Protein AF-A0A957VK71-F1 (afdb_monomer_lite)

Sequence (73 aa):
MVLQTIDGSVELLRRTGSHSADLKNRVTSPGGTTAAGLYELEKAAMRAVLSRAIFAAYRRSQELGDLSEKKSE

pLDDT: mean 93.46, std 10.28, range [50.69, 98.69]

Radius of gyration: 18.41 Å; chains: 1; bounding box: 40×23×46 Å

Secondary structure (DSSP, 8-state):
-HHHHHHHHHHHHHHH---HHHHHHHT--TTSHHHHHHHHHHHTTHHHHHHHHHHHHHHHHHHHHHHHHTTT-

Structure (mmCIF, N/CA/C/O backbone):
data_AF-A0A957VK71-F1
#
_entry.id   AF-A0A957VK71-F1
#
loop_
_atom_site.group_PDB
_atom_site.id
_atom_site.type_symbol
_atom_site.label_atom_id
_atom_site.label_alt_id
_atom_site.label_comp_id
_atom_site.label_asym_id
_atom_site.label_entity_id
_atom_site.label_seq_id
_atom_site.pdbx_PDB_ins_code
_atom_site.Cartn_x
_atom_site.Cartn_y
_atom_site.Cartn_z
_atom_site.occupancy
_atom_site.B_iso_or_equiv
_atom_site.auth_seq_id
_atom_site.auth_comp_id
_atom_site.auth_asym_id
_atom_site.auth_atom_id
_atom_site.pdbx_PDB_model_num
ATOM 1 N N . MET A 1 1 ? 6.489 14.868 -8.691 1.00 87.19 1 MET A N 1
ATOM 2 C CA . MET A 1 1 ? 6.607 13.479 -9.191 1.00 87.19 1 MET A CA 1
ATOM 3 C C . MET A 1 1 ? 5.688 12.522 -8.429 1.00 87.19 1 MET A C 1
ATOM 5 O O . MET A 1 1 ? 4.732 12.074 -9.034 1.00 87.19 1 MET A O 1
ATOM 9 N N . VAL A 1 2 ? 5.880 12.283 -7.121 1.00 96.56 2 VAL A N 1
ATOM 10 C CA . VAL A 1 2 ? 5.080 11.303 -6.338 1.00 96.56 2 VAL A CA 1
ATOM 11 C C . VAL A 1 2 ? 3.563 11.546 -6.385 1.00 96.56 2 VAL A C 1
ATOM 13 O O . VAL A 1 2 ? 2.817 10.622 -6.690 1.00 96.56 2 VAL A O 1
ATOM 16 N N . LEU A 1 3 ? 3.105 12.780 -6.139 1.00 97.94 3 LEU A N 1
ATOM 17 C CA . LEU A 1 3 ? 1.670 13.108 -6.167 1.00 97.94 3 LEU A CA 1
ATOM 18 C C . LEU A 1 3 ? 1.030 12.789 -7.527 1.00 97.94 3 LEU A C 1
ATOM 20 O O . LEU A 1 3 ? 0.006 12.119 -7.578 1.00 97.94 3 LEU A O 1
ATOM 24 N N . GLN A 1 4 ? 1.693 13.178 -8.620 1.00 98.06 4 GLN A N 1
ATOM 25 C CA . GLN A 1 4 ? 1.236 12.900 -9.984 1.00 98.06 4 GLN A CA 1
ATOM 26 C C . GLN A 1 4 ? 1.186 11.398 -10.290 1.00 98.06 4 GLN A C 1
ATOM 28 O O . GLN A 1 4 ? 0.283 10.937 -10.980 1.00 98.06 4 GLN A O 1
ATOM 33 N N . THR A 1 5 ? 2.150 10.621 -9.787 1.00 96.75 5 THR A N 1
ATOM 34 C CA . THR A 1 5 ? 2.164 9.162 -9.957 1.00 96.75 5 THR A CA 1
ATOM 35 C C . THR A 1 5 ? 0.958 8.513 -9.284 1.00 96.75 5 THR A C 1
ATOM 37 O O . THR A 1 5 ? 0.337 7.630 -9.875 1.00 96.75 5 THR A O 1
ATOM 40 N N . ILE A 1 6 ? 0.611 8.951 -8.070 1.00 97.44 6 ILE A N 1
ATOM 41 C CA . ILE A 1 6 ? -0.555 8.436 -7.343 1.00 97.44 6 ILE A CA 1
ATOM 42 C C . ILE A 1 6 ? -1.841 8.833 -8.069 1.00 97.44 6 ILE A C 1
ATOM 44 O O . ILE A 1 6 ? -2.652 7.960 -8.372 1.00 97.44 6 ILE A O 1
ATOM 48 N N . ASP A 1 7 ? -1.995 10.115 -8.399 1.00 97.94 7 ASP A N 1
ATOM 49 C CA . ASP A 1 7 ? -3.194 10.636 -9.060 1.00 97.94 7 ASP A CA 1
ATOM 50 C C . ASP A 1 7 ? -3.431 9.965 -10.422 1.00 97.94 7 ASP A C 1
ATOM 52 O O . ASP A 1 7 ? -4.484 9.375 -10.663 1.00 97.94 7 ASP A O 1
ATOM 56 N N . GLY A 1 8 ? -2.397 9.901 -11.267 1.00 96.94 8 GLY A N 1
ATOM 57 C CA . GLY A 1 8 ? -2.473 9.223 -12.561 1.00 96.94 8 GLY A CA 1
ATOM 58 C C . GLY A 1 8 ? -2.785 7.726 -12.453 1.00 96.94 8 GLY A C 1
ATOM 59 O O . GLY A 1 8 ? -3.512 7.191 -13.289 1.00 96.94 8 GLY A O 1
ATOM 60 N N . SER A 1 9 ? -2.292 7.044 -11.413 1.00 96.00 9 SER A N 1
ATOM 61 C CA . SER A 1 9 ? -2.604 5.624 -11.178 1.00 96.00 9 SER A CA 1
ATOM 62 C C . SER A 1 9 ? -4.069 5.418 -10.785 1.00 96.00 9 SER A C 1
ATOM 64 O O . SER A 1 9 ? -4.712 4.483 -11.268 1.00 96.00 9 SER A O 1
ATOM 66 N N . VAL A 1 10 ? -4.610 6.291 -9.928 1.00 96.31 10 VAL A N 1
ATOM 67 C CA . VAL A 1 10 ? -6.024 6.262 -9.522 1.00 96.31 10 VAL A CA 1
ATOM 68 C C . VAL A 1 10 ? -6.925 6.565 -10.713 1.00 96.31 10 VAL A C 1
ATOM 70 O O . VAL A 1 10 ? -7.894 5.842 -10.945 1.00 96.31 10 VAL A O 1
ATOM 73 N N . GLU A 1 11 ? -6.591 7.587 -11.496 1.00 96.94 11 GLU A N 1
ATOM 74 C CA . GLU A 1 11 ? -7.356 7.953 -12.683 1.00 96.94 11 GLU A CA 1
ATOM 75 C C . GLU A 1 11 ? -7.369 6.819 -13.717 1.00 96.94 11 GLU A C 1
ATOM 77 O O . GLU A 1 11 ? -8.422 6.472 -14.255 1.00 96.94 11 GLU A O 1
ATOM 82 N N . LEU A 1 12 ? -6.227 6.160 -13.946 1.00 96.38 12 LEU A N 1
ATOM 83 C CA . LEU A 1 12 ? -6.148 5.013 -14.851 1.00 96.38 12 LEU A CA 1
ATOM 84 C C . LEU A 1 12 ? -7.026 3.841 -14.379 1.00 96.38 12 LEU A C 1
ATOM 86 O O . LEU A 1 12 ? -7.713 3.218 -15.194 1.00 96.38 12 LEU A O 1
ATOM 90 N N . LEU A 1 13 ? -7.045 3.552 -13.074 1.00 96.00 13 LEU A N 1
ATOM 91 C CA . LEU A 1 13 ? -7.930 2.533 -12.496 1.00 96.00 13 LEU A CA 1
ATOM 92 C C . LEU A 1 13 ? -9.405 2.876 -12.725 1.00 96.00 13 LEU A C 1
ATOM 94 O O . LEU A 1 13 ? -10.165 2.028 -13.192 1.00 96.00 13 LEU A O 1
ATOM 98 N N . ARG A 1 14 ? -9.799 4.125 -12.452 1.00 96.31 14 ARG A N 1
ATOM 99 C CA . ARG A 1 14 ? -11.183 4.588 -12.631 1.00 96.31 14 ARG A CA 1
ATOM 100 C C . ARG A 1 14 ? -11.630 4.514 -14.086 1.00 96.31 14 ARG A C 1
ATOM 102 O O . ARG A 1 14 ? -12.730 4.041 -14.351 1.00 96.31 14 ARG A O 1
ATOM 109 N N . ARG A 1 15 ? -10.779 4.940 -15.023 1.00 96.75 15 ARG A N 1
ATOM 110 C CA . ARG A 1 15 ? -11.099 4.952 -16.459 1.00 96.75 15 ARG A CA 1
ATOM 111 C C . ARG A 1 15 ? -11.206 3.564 -17.071 1.00 96.75 15 ARG A C 1
ATOM 113 O O . ARG A 1 15 ? -12.038 3.348 -17.941 1.00 96.75 15 ARG A O 1
ATOM 120 N N . THR A 1 16 ? -10.329 2.645 -16.672 1.00 94.50 16 THR A N 1
ATOM 121 C CA . THR A 1 16 ? -10.245 1.322 -17.309 1.00 94.50 16 THR A CA 1
ATOM 122 C C . THR A 1 16 ? -11.234 0.314 -16.739 1.00 94.50 16 THR A C 1
ATOM 124 O O . THR A 1 16 ? -11.488 -0.696 -17.392 1.00 94.50 16 THR A O 1
ATOM 127 N N . GLY A 1 17 ? -11.724 0.522 -15.510 1.00 91.81 17 GLY A N 1
ATOM 128 C CA . GLY A 1 17 ? -12.555 -0.455 -14.794 1.00 91.81 17 GLY A CA 1
ATOM 129 C C . GLY A 1 17 ? -11.874 -1.815 -14.578 1.00 91.81 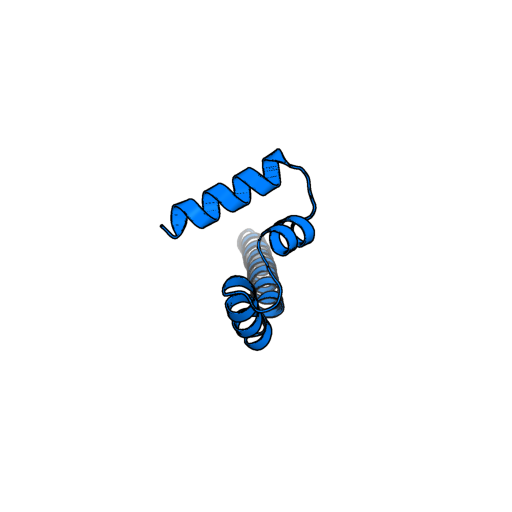17 GLY A C 1
ATOM 130 O O . GLY A 1 17 ? -12.528 -2.778 -14.191 1.00 91.81 17 GLY A O 1
ATOM 131 N N . SER A 1 18 ? -10.571 -1.915 -14.859 1.00 92.75 18 SER A N 1
ATOM 132 C CA . SER A 1 18 ? -9.799 -3.153 -14.760 1.00 92.75 18 SER A CA 1
ATOM 133 C C . SER A 1 18 ? -9.424 -3.441 -13.309 1.00 92.75 18 SER A C 1
ATOM 135 O O . SER A 1 18 ? -9.316 -2.530 -12.484 1.00 92.75 18 SER A O 1
ATOM 137 N N . HIS A 1 19 ? -9.155 -4.708 -12.994 1.00 95.38 19 HIS A N 1
ATOM 138 C CA . HIS A 1 19 ? -8.666 -5.062 -11.671 1.00 95.38 19 HIS A CA 1
ATOM 139 C C . HIS A 1 19 ? -7.265 -4.467 -11.442 1.00 95.38 19 HIS A C 1
ATOM 141 O O . HIS A 1 19 ? -6.411 -4.456 -12.332 1.00 95.38 19 HIS A O 1
ATOM 147 N N . SER A 1 20 ? -6.987 -3.989 -10.227 1.00 94.81 20 SER A N 1
ATOM 148 C CA . SER A 1 20 ? -5.718 -3.312 -9.916 1.00 94.81 20 SER A CA 1
ATOM 149 C C . SER A 1 20 ? -4.489 -4.204 -10.105 1.00 94.81 20 SER A C 1
ATOM 151 O O . SER A 1 20 ? -3.423 -3.725 -10.498 1.00 94.81 20 SER A O 1
ATOM 153 N N . ALA A 1 21 ? -4.646 -5.514 -9.893 1.00 95.62 21 ALA A N 1
ATOM 154 C CA . ALA A 1 21 ? -3.599 -6.493 -10.171 1.00 95.62 21 ALA A CA 1
ATOM 155 C C . ALA A 1 21 ? -3.204 -6.525 -11.656 1.00 95.62 21 ALA A C 1
ATOM 157 O O . ALA A 1 21 ? -2.016 -6.664 -11.947 1.00 95.62 21 ALA A O 1
ATOM 158 N N . ASP A 1 22 ? -4.155 -6.334 -12.574 1.00 95.75 22 ASP A N 1
ATOM 159 C CA . ASP A 1 22 ? -3.895 -6.378 -14.014 1.00 95.75 22 ASP A CA 1
ATOM 160 C C . ASP A 1 22 ? -3.085 -5.164 -14.453 1.00 95.75 22 ASP A C 1
ATOM 162 O O . ASP A 1 22 ? -2.081 -5.305 -15.149 1.00 95.75 22 ASP A O 1
ATOM 166 N N . LEU A 1 23 ? -3.460 -3.967 -13.992 1.00 95.12 23 LEU A N 1
ATOM 167 C CA . LEU A 1 23 ? -2.706 -2.751 -14.302 1.00 95.12 23 LEU A CA 1
ATOM 168 C C . LEU A 1 23 ? -1.294 -2.787 -13.713 1.00 95.12 23 LEU A C 1
ATOM 170 O O . LEU A 1 23 ? -0.341 -2.421 -14.397 1.00 95.12 23 LEU A O 1
ATOM 174 N N . LYS A 1 24 ? -1.141 -3.297 -12.485 1.00 95.69 24 LYS A N 1
ATOM 175 C CA . LYS A 1 24 ? 0.176 -3.542 -11.878 1.00 95.69 24 LYS A CA 1
ATOM 176 C C . LYS A 1 24 ? 1.013 -4.489 -12.748 1.00 95.69 24 LYS A C 1
ATOM 178 O O . LYS A 1 24 ? 2.188 -4.217 -12.988 1.00 95.69 24 LYS A O 1
ATOM 183 N N . ASN A 1 25 ? 0.425 -5.579 -13.245 1.00 96.00 25 ASN A N 1
ATOM 184 C CA . ASN A 1 25 ? 1.133 -6.534 -14.101 1.00 96.00 25 ASN A CA 1
AT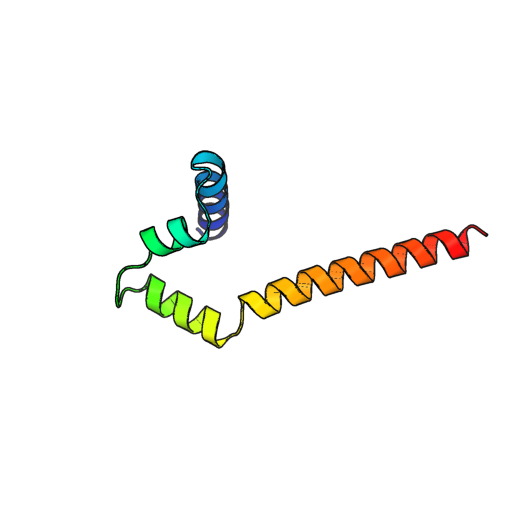OM 185 C C . ASN A 1 25 ? 1.567 -5.898 -15.436 1.00 96.00 25 ASN A C 1
ATOM 187 O O . ASN A 1 25 ? 2.679 -6.156 -15.887 1.00 96.0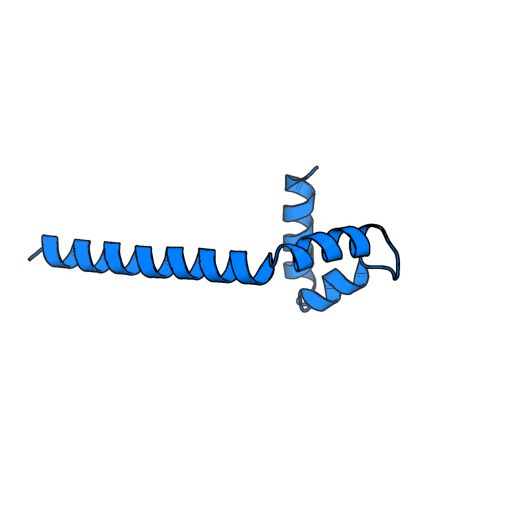0 25 ASN A O 1
ATOM 191 N N . ARG A 1 26 ? 0.759 -5.006 -16.030 1.00 95.88 26 ARG A N 1
ATOM 192 C CA . ARG A 1 26 ? 1.103 -4.302 -17.286 1.00 95.88 26 ARG A CA 1
ATOM 193 C C . ARG A 1 26 ? 2.366 -3.441 -17.194 1.00 95.88 26 ARG A C 1
ATOM 195 O O . ARG A 1 26 ? 3.015 -3.226 -18.211 1.00 95.88 26 ARG A O 1
ATOM 202 N N . VAL A 1 27 ? 2.717 -2.955 -16.003 1.00 95.19 27 VAL A N 1
ATOM 203 C CA . VAL A 1 27 ? 3.908 -2.110 -15.767 1.00 95.19 27 VAL A CA 1
ATOM 204 C C . VAL A 1 27 ? 5.060 -2.862 -15.089 1.00 95.19 27 VAL A C 1
ATOM 206 O O . VAL A 1 27 ? 6.045 -2.250 -14.671 1.00 95.19 27 VAL A O 1
ATOM 209 N N . THR A 1 28 ? 4.945 -4.188 -14.967 1.00 97.88 28 THR A N 1
ATOM 210 C CA . THR A 1 28 ? 5.937 -5.042 -14.305 1.00 97.88 28 THR A CA 1
ATOM 211 C C . THR A 1 28 ? 6.520 -6.034 -15.303 1.00 97.88 28 THR A C 1
ATOM 213 O O . THR A 1 28 ? 5.977 -7.116 -15.516 1.00 97.88 28 THR A O 1
ATOM 216 N N . SER A 1 29 ? 7.652 -5.682 -15.907 1.00 97.94 29 SER A N 1
ATOM 217 C CA . SER A 1 29 ? 8.413 -6.615 -16.735 1.00 97.94 29 SER A CA 1
ATOM 218 C C . SER A 1 29 ? 9.202 -7.617 -15.873 1.00 97.94 29 SER A C 1
ATOM 220 O O . SER A 1 29 ? 9.682 -7.252 -14.791 1.00 97.94 29 SER A O 1
ATOM 222 N N . PRO A 1 30 ? 9.378 -8.875 -16.330 1.00 96.50 30 PRO A N 1
ATOM 223 C CA . PRO A 1 30 ? 10.244 -9.841 -15.656 1.00 96.50 30 PRO A CA 1
ATOM 224 C C . PRO A 1 30 ? 11.668 -9.294 -15.487 1.00 96.50 30 PRO A C 1
ATOM 226 O O . PRO A 1 30 ? 12.277 -8.842 -16.453 1.00 96.50 30 PRO A O 1
ATOM 229 N N . GLY A 1 31 ? 12.185 -9.302 -14.254 1.00 96.50 31 GLY A N 1
ATOM 230 C CA . GLY A 1 31 ? 13.520 -8.777 -13.928 1.00 96.50 31 GLY A CA 1
ATOM 231 C C . GLY A 1 31 ? 13.668 -7.249 -14.004 1.00 96.50 31 GLY A C 1
ATOM 232 O O . GLY A 1 31 ? 14.775 -6.741 -13.851 1.00 96.50 31 GLY A O 1
ATOM 233 N N . GLY A 1 32 ? 12.581 -6.507 -14.241 1.00 98.19 32 GLY A N 1
ATOM 234 C CA . GLY A 1 32 ? 12.606 -5.049 -14.354 1.00 98.19 32 GLY A CA 1
ATOM 235 C C . GLY A 1 32 ? 12.708 -4.312 -13.014 1.00 98.19 32 GLY A C 1
ATOM 236 O O . GLY A 1 32 ? 12.550 -4.882 -11.933 1.00 98.19 32 GLY A O 1
ATOM 237 N N . THR A 1 33 ? 12.894 -2.993 -13.086 1.00 98.12 33 THR A N 1
ATOM 238 C CA . THR A 1 33 ? 12.999 -2.115 -11.907 1.00 98.12 33 THR A CA 1
ATOM 239 C C . THR A 1 33 ? 11.717 -2.097 -11.072 1.00 98.12 33 THR A C 1
ATOM 241 O O . THR A 1 33 ? 11.786 -2.157 -9.845 1.00 98.12 33 THR A O 1
ATOM 244 N N . THR A 1 34 ? 10.541 -2.106 -11.712 1.00 97.75 34 THR A N 1
ATOM 245 C CA . THR A 1 34 ? 9.248 -2.226 -11.016 1.00 97.75 34 THR A CA 1
ATOM 246 C C . THR A 1 34 ? 9.150 -3.533 -10.233 1.00 97.75 34 THR A C 1
ATOM 248 O O . THR A 1 34 ? 8.666 -3.532 -9.104 1.00 97.75 34 THR A O 1
ATOM 251 N N . ALA A 1 35 ? 9.636 -4.644 -10.798 1.00 98.31 35 ALA A N 1
ATOM 252 C CA . ALA A 1 35 ? 9.613 -5.941 -10.128 1.00 98.31 35 ALA A CA 1
ATOM 253 C C . ALA A 1 35 ? 10.512 -5.946 -8.881 1.00 98.31 35 ALA A C 1
ATOM 255 O O . ALA A 1 35 ? 10.089 -6.427 -7.832 1.00 98.31 35 ALA A O 1
ATOM 256 N N . ALA A 1 36 ? 11.704 -5.346 -8.966 1.00 98.56 36 ALA A N 1
ATOM 257 C CA . ALA A 1 36 ? 12.598 -5.183 -7.819 1.00 98.56 36 ALA A CA 1
ATOM 258 C C . ALA A 1 36 ? 11.982 -4.295 -6.720 1.00 98.56 36 ALA A C 1
ATOM 260 O O . ALA A 1 36 ? 12.044 -4.631 -5.540 1.00 98.56 36 ALA A O 1
ATOM 261 N N . GLY A 1 37 ? 11.320 -3.196 -7.100 1.00 98.06 37 GLY A N 1
ATOM 262 C CA . GLY A 1 37 ? 10.599 -2.346 -6.149 1.00 98.06 37 GLY A CA 1
ATOM 263 C C . GLY A 1 37 ? 9.438 -3.078 -5.471 1.00 98.06 37 GLY A C 1
ATOM 264 O O . GLY A 1 37 ? 9.300 -3.025 -4.251 1.00 98.06 37 GLY A O 1
ATOM 265 N N . LEU A 1 38 ? 8.631 -3.813 -6.244 1.00 97.69 38 LEU A N 1
ATOM 266 C CA . LEU A 1 38 ? 7.551 -4.639 -5.700 1.00 97.69 38 LEU A CA 1
ATOM 267 C C . LEU A 1 38 ? 8.084 -5.703 -4.737 1.00 97.69 38 LEU A C 1
ATOM 269 O O . LEU A 1 38 ? 7.474 -5.914 -3.695 1.00 97.69 38 LEU A O 1
ATOM 273 N N . TYR A 1 39 ? 9.222 -6.329 -5.040 1.00 97.94 39 TYR A N 1
ATOM 274 C CA . TYR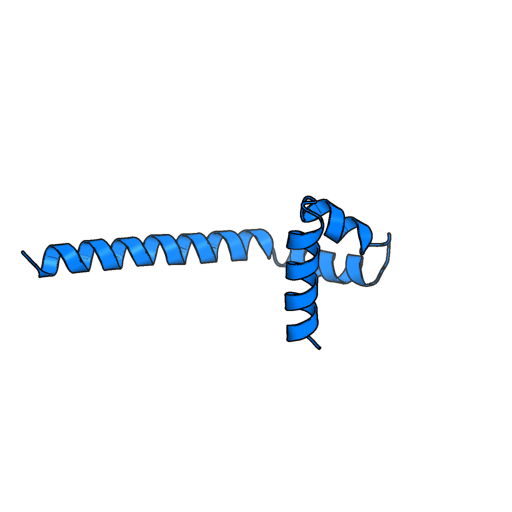 A 1 39 ? 9.836 -7.325 -4.164 1.00 97.94 39 TYR A CA 1
ATOM 275 C C . TYR A 1 39 ? 10.126 -6.773 -2.759 1.00 97.94 39 TYR A C 1
ATOM 277 O O . TYR A 1 39 ? 9.728 -7.391 -1.771 1.00 97.94 39 TYR A O 1
ATOM 285 N N . GLU A 1 40 ? 10.732 -5.587 -2.649 1.00 98.50 40 GLU A N 1
ATOM 286 C CA . GLU A 1 40 ? 10.994 -4.970 -1.339 1.00 98.50 40 GLU A CA 1
ATOM 287 C C . GLU A 1 40 ? 9.698 -4.586 -0.604 1.00 98.50 40 GLU A C 1
ATOM 289 O O . GLU A 1 40 ? 9.591 -4.773 0.610 1.00 98.50 40 GLU A O 1
ATOM 294 N N . LEU A 1 41 ? 8.670 -4.126 -1.328 1.00 98.00 41 LEU A N 1
ATOM 295 C CA . LEU A 1 41 ? 7.358 -3.830 -0.739 1.00 98.00 41 LEU A CA 1
ATOM 296 C C . LEU A 1 41 ? 6.665 -5.088 -0.188 1.00 98.00 41 LEU A C 1
ATOM 298 O O . LEU A 1 41 ? 6.069 -5.040 0.893 1.00 98.00 41 LEU A O 1
ATOM 302 N N . GLU A 1 42 ? 6.738 -6.214 -0.902 1.00 97.38 42 GLU A N 1
ATOM 303 C CA . GLU A 1 42 ? 6.185 -7.488 -0.424 1.00 97.38 42 GLU A CA 1
ATOM 304 C C . GLU A 1 42 ? 6.978 -8.035 0.764 1.00 97.38 42 GLU A C 1
ATOM 306 O O . GLU A 1 42 ? 6.381 -8.485 1.742 1.00 97.38 42 GLU A O 1
ATOM 311 N N . LYS A 1 43 ? 8.312 -7.940 0.726 1.00 98.19 43 LYS A N 1
ATOM 312 C CA . LYS A 1 43 ? 9.191 -8.342 1.833 1.00 98.19 43 LYS A CA 1
ATOM 313 C C . LYS A 1 43 ? 8.889 -7.561 3.115 1.00 98.19 43 LYS A C 1
ATOM 315 O O . LYS A 1 43 ? 8.923 -8.131 4.202 1.00 98.19 43 LYS A O 1
ATOM 320 N N . ALA A 1 44 ? 8.527 -6.285 2.990 1.00 98.06 44 ALA A N 1
ATOM 321 C CA . ALA A 1 44 ? 8.066 -5.444 4.095 1.00 98.06 44 ALA A CA 1
ATOM 322 C C . ALA A 1 44 ? 6.598 -5.696 4.512 1.00 98.06 44 ALA A C 1
ATOM 324 O O . ALA A 1 44 ? 6.068 -4.989 5.370 1.00 98.06 44 ALA A O 1
ATOM 325 N N . ALA A 1 45 ? 5.917 -6.682 3.917 1.00 97.75 45 ALA A N 1
ATOM 326 C CA . ALA A 1 45 ? 4.516 -7.024 4.168 1.00 97.75 45 ALA A CA 1
ATOM 327 C C . ALA A 1 45 ? 3.540 -5.844 3.979 1.00 97.75 45 ALA A C 1
ATOM 329 O O . ALA A 1 45 ? 2.529 -5.741 4.686 1.00 97.75 45 ALA A O 1
ATOM 330 N N . MET A 1 46 ? 3.810 -4.962 3.009 1.00 97.62 46 MET A N 1
ATOM 331 C CA . MET A 1 46 ? 3.084 -3.697 2.824 1.00 97.62 46 MET A CA 1
ATOM 332 C C . MET A 1 46 ? 1.560 -3.879 2.740 1.00 97.62 46 MET A C 1
ATOM 334 O O . MET A 1 46 ? 0.808 -3.156 3.396 1.00 97.62 46 MET A O 1
ATOM 338 N N . ARG A 1 47 ? 1.081 -4.889 1.998 1.00 95.38 47 ARG A N 1
ATOM 339 C CA . ARG A 1 47 ? -0.360 -5.190 1.884 1.00 95.38 47 ARG A CA 1
ATOM 340 C C . ARG A 1 47 ? -1.008 -5.477 3.239 1.00 95.38 47 ARG A C 1
ATOM 342 O O . ARG A 1 47 ? -2.063 -4.929 3.554 1.00 95.38 47 ARG A O 1
ATOM 349 N N . ALA A 1 48 ? -0.360 -6.308 4.053 1.00 97.88 48 ALA A N 1
ATOM 350 C CA . ALA A 1 48 ? -0.858 -6.664 5.376 1.00 97.88 48 ALA A CA 1
ATOM 351 C C . ALA A 1 48 ? -0.802 -5.473 6.341 1.00 97.88 48 ALA A C 1
ATOM 353 O O . ALA A 1 48 ? -1.667 -5.339 7.205 1.00 97.88 48 ALA A O 1
ATOM 354 N N . VAL A 1 49 ? 0.210 -4.608 6.224 1.00 98.50 49 VAL A N 1
ATOM 355 C CA . VAL A 1 49 ? 0.312 -3.375 7.021 1.00 98.50 49 VAL A CA 1
ATOM 356 C C . VAL A 1 49 ? -0.836 -2.421 6.691 1.00 98.50 49 VAL A C 1
ATOM 358 O O . VAL A 1 49 ? -1.535 -1.993 7.608 1.00 98.50 49 VAL A O 1
ATOM 361 N N . LEU A 1 50 ? -1.100 -2.154 5.408 1.00 98.25 50 LEU A N 1
ATOM 362 C CA . LEU A 1 50 ? -2.200 -1.277 4.989 1.00 98.25 50 LEU A CA 1
ATOM 363 C C . LEU A 1 50 ? -3.568 -1.795 5.447 1.00 98.25 50 LEU A C 1
ATOM 365 O O . LEU A 1 50 ? -4.359 -1.032 6.000 1.00 98.25 50 LEU A O 1
ATOM 369 N N . SER A 1 51 ? -3.836 -3.095 5.281 1.00 98.19 51 SER A N 1
ATOM 370 C CA . SER A 1 51 ? -5.100 -3.693 5.729 1.00 98.19 51 SER A CA 1
ATOM 371 C C . SER A 1 51 ? -5.297 -3.549 7.240 1.00 98.19 51 SER A C 1
ATOM 373 O O . SER A 1 51 ? -6.391 -3.206 7.689 1.00 98.19 51 SER A O 1
ATOM 375 N N . ARG A 1 52 ? -4.243 -3.786 8.032 1.00 98.56 52 ARG A N 1
ATOM 376 C CA . ARG A 1 52 ? -4.290 -3.629 9.492 1.00 98.56 52 ARG A CA 1
ATOM 377 C C . ARG A 1 52 ? -4.481 -2.174 9.903 1.00 98.56 52 ARG A C 1
ATOM 379 O O . ARG A 1 52 ? -5.251 -1.918 10.821 1.00 98.56 52 ARG A O 1
ATOM 386 N N . ALA A 1 53 ? -3.828 -1.234 9.221 1.00 98.69 53 ALA A N 1
ATOM 387 C CA . ALA A 1 53 ? -3.963 0.192 9.499 1.00 98.69 53 ALA A CA 1
ATOM 388 C C . ALA A 1 53 ? -5.406 0.680 9.286 1.00 98.69 53 ALA A C 1
ATOM 390 O O . ALA A 1 53 ? -5.968 1.331 10.164 1.00 98.69 53 ALA A O 1
ATOM 391 N N . ILE A 1 54 ? -6.032 0.302 8.165 1.00 98.50 54 ILE A N 1
ATOM 392 C CA . ILE A 1 54 ? -7.432 0.648 7.874 1.00 98.50 54 ILE A CA 1
ATOM 393 C C . ILE A 1 54 ? -8.368 0.032 8.919 1.00 98.50 54 ILE A C 1
ATOM 395 O O . ILE A 1 54 ? -9.245 0.716 9.442 1.00 98.50 54 ILE A O 1
ATOM 399 N N . PHE A 1 55 ? -8.162 -1.238 9.273 1.00 98.44 55 PHE A N 1
ATOM 400 C CA . PHE A 1 55 ? -8.989 -1.903 10.277 1.00 98.44 55 PHE A CA 1
ATOM 401 C C . PHE A 1 55 ? -8.835 -1.283 11.674 1.00 98.44 55 PHE A C 1
ATOM 403 O O . PHE A 1 55 ? -9.823 -1.102 12.383 1.00 98.44 55 PHE A O 1
ATOM 410 N N . ALA A 1 56 ? -7.615 -0.909 12.064 1.00 98.56 56 ALA A N 1
ATOM 411 C CA . ALA A 1 56 ? -7.363 -0.209 13.319 1.00 98.56 56 ALA A CA 1
ATOM 412 C C . ALA A 1 56 ? -8.066 1.157 13.354 1.00 98.56 56 ALA A C 1
ATOM 414 O O . ALA A 1 56 ? -8.707 1.486 14.352 1.00 98.56 56 ALA A O 1
ATOM 415 N N . ALA A 1 57 ? -8.013 1.918 12.256 1.00 98.31 57 ALA A N 1
ATOM 416 C CA . ALA A 1 57 ? -8.729 3.187 12.132 1.00 98.31 57 ALA A CA 1
ATOM 417 C C . ALA A 1 57 ? -10.253 2.998 12.234 1.00 98.31 57 ALA A C 1
ATOM 419 O O . ALA A 1 57 ? -10.916 3.724 12.972 1.00 98.31 57 ALA A O 1
ATOM 420 N N . TYR A 1 58 ? -10.799 1.981 11.561 1.00 97.81 58 TYR A N 1
ATOM 421 C CA . TYR A 1 58 ? -12.217 1.627 11.640 1.00 97.81 58 TYR A CA 1
ATOM 422 C C . TYR A 1 58 ? -12.656 1.275 13.069 1.00 97.81 58 TYR A C 1
ATOM 424 O O . TYR A 1 58 ? -13.661 1.799 13.548 1.00 97.81 58 TYR A O 1
ATOM 432 N N . ARG A 1 59 ? -11.888 0.441 13.782 1.00 98.12 59 ARG A N 1
ATOM 433 C CA . ARG A 1 59 ? -12.169 0.101 15.187 1.00 98.12 59 ARG A CA 1
ATOM 434 C C . ARG A 1 59 ? -12.136 1.327 16.088 1.00 98.12 59 ARG A C 1
ATOM 436 O O . ARG A 1 59 ? -13.053 1.525 16.877 1.00 98.12 59 ARG A O 1
ATOM 443 N N . ARG A 1 60 ? -11.121 2.178 15.925 1.00 97.94 60 ARG A N 1
ATOM 444 C CA . ARG A 1 60 ? -11.013 3.413 16.703 1.00 97.94 60 ARG A CA 1
ATOM 445 C C . ARG A 1 60 ? -12.198 4.345 16.458 1.00 97.94 60 ARG A C 1
ATOM 447 O O . ARG A 1 60 ? -12.668 4.985 17.391 1.00 97.94 60 ARG A O 1
ATOM 454 N N . SER A 1 61 ? -12.687 4.412 15.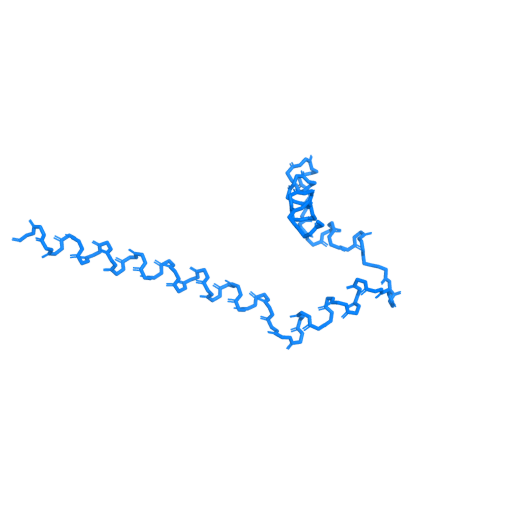221 1.00 97.31 61 SER A N 1
ATOM 455 C CA . SER A 1 61 ? -13.868 5.207 14.883 1.00 97.31 61 SER A CA 1
ATOM 456 C C . SER A 1 61 ? -15.123 4.727 15.615 1.00 97.31 61 SER A C 1
ATOM 458 O O . SER A 1 61 ? -15.894 5.566 16.066 1.00 97.31 61 SER A O 1
ATOM 460 N N . GLN A 1 62 ? -15.322 3.412 15.756 1.00 96.75 62 GLN A N 1
ATOM 461 C CA . GLN A 1 62 ? -16.453 2.856 16.514 1.00 96.75 62 GLN A CA 1
ATOM 462 C C . GLN A 1 62 ? -16.334 3.154 18.006 1.00 96.75 62 GLN A C 1
ATOM 464 O O . GLN A 1 62 ? -17.273 3.673 18.589 1.00 96.75 62 GLN A O 1
ATOM 469 N N . GLU A 1 63 ? -15.157 2.931 18.600 1.00 96.38 63 GLU A N 1
ATOM 470 C CA . GLU A 1 63 ? -14.919 3.252 20.015 1.00 96.38 63 GLU A CA 1
ATOM 471 C C . GLU A 1 63 ? -15.241 4.719 20.327 1.00 96.38 63 GLU A C 1
ATOM 4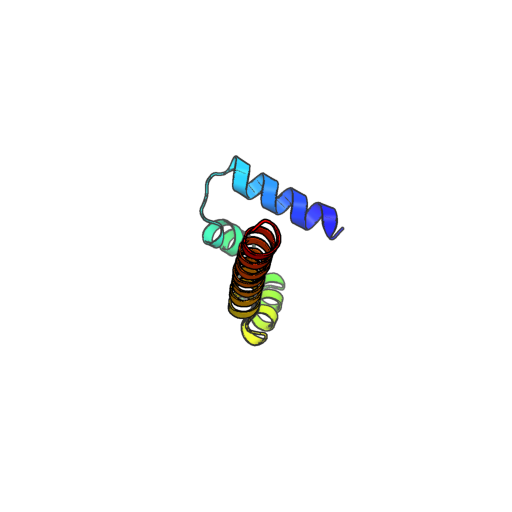73 O O . GLU A 1 63 ? -15.831 5.025 21.358 1.00 96.38 63 GLU A O 1
ATOM 478 N N . LEU A 1 64 ? -14.849 5.638 19.438 1.00 95.25 64 LEU A N 1
ATOM 479 C CA . LEU A 1 64 ? -15.143 7.063 19.585 1.00 95.25 64 LEU A CA 1
ATOM 480 C C . LEU A 1 64 ? -16.634 7.381 19.404 1.00 95.25 64 LEU A C 1
ATOM 482 O O . LEU A 1 64 ? -17.130 8.277 20.084 1.00 95.25 64 LEU A O 1
ATOM 486 N N . GLY A 1 65 ? -17.334 6.663 18.521 1.00 93.00 65 GLY A N 1
ATOM 487 C CA . GLY A 1 65 ? -18.785 6.765 18.348 1.00 93.00 65 GLY A CA 1
ATOM 488 C C . GLY A 1 65 ? -19.542 6.309 19.595 1.00 93.00 65 GLY A C 1
ATOM 489 O O . GLY A 1 65 ? -20.297 7.090 20.166 1.00 93.00 65 GLY A O 1
ATOM 490 N N . ASP A 1 66 ? -19.240 5.111 20.095 1.00 86.00 66 ASP A N 1
ATOM 491 C CA . ASP A 1 66 ? -19.861 4.539 21.298 1.00 86.00 66 ASP A CA 1
ATOM 492 C C . ASP A 1 66 ? -19.603 5.405 22.547 1.00 86.00 66 ASP A C 1
ATOM 494 O O . ASP A 1 66 ? -20.463 5.558 23.417 1.00 86.00 66 ASP A O 1
ATOM 498 N N . LEU A 1 67 ? -18.402 5.993 22.655 1.00 74.12 67 LEU A N 1
ATOM 499 C CA . LEU A 1 67 ? -18.064 6.946 23.719 1.00 74.12 67 LEU A CA 1
ATOM 500 C C . LEU A 1 67 ? -18.829 8.268 23.593 1.00 74.12 67 LEU A C 1
ATOM 502 O O . LEU A 1 67 ? -19.081 8.915 24.609 1.00 74.12 67 LEU A O 1
ATOM 506 N N . SER A 1 68 ? -19.169 8.688 22.372 1.00 69.12 68 SER A N 1
ATOM 507 C CA . SER A 1 68 ? -19.985 9.879 22.139 1.00 69.12 68 SER A CA 1
ATOM 508 C C . SER A 1 68 ? -21.428 9.652 22.586 1.00 69.12 68 SER A C 1
ATOM 510 O O . SER A 1 68 ? -21.998 10.539 23.212 1.00 69.12 68 SER A O 1
ATOM 512 N N . GLU A 1 69 ? -21.997 8.474 22.319 1.00 67.38 69 GLU A N 1
ATOM 513 C CA . GLU A 1 69 ? -23.370 8.127 22.714 1.00 67.38 69 GLU A CA 1
ATOM 514 C C . GLU A 1 69 ? -23.508 8.010 24.240 1.00 67.38 69 GLU A C 1
ATOM 516 O O . GLU A 1 69 ? -24.382 8.641 24.828 1.00 67.38 69 GLU A O 1
ATOM 521 N N . LYS A 1 70 ? -22.563 7.341 24.914 1.00 61.44 70 LYS A N 1
ATOM 522 C CA . LYS A 1 70 ? -22.549 7.204 26.388 1.00 61.44 70 LYS A CA 1
ATOM 523 C C . LYS A 1 70 ? -22.327 8.503 27.167 1.00 61.44 70 LYS A C 1
ATOM 525 O O . LYS A 1 70 ? -22.489 8.510 28.380 1.00 61.44 70 LYS A O 1
ATOM 530 N N . LYS A 1 71 ? -21.875 9.576 26.512 1.00 61.41 71 LYS A N 1
ATOM 531 C CA . LYS A 1 71 ? -21.675 10.896 27.137 1.00 61.41 71 LYS A CA 1
ATOM 532 C C . LYS A 1 71 ? -22.905 11.803 26.986 1.00 61.41 71 LYS A C 1
ATOM 534 O O . LYS A 1 71 ? -22.940 12.874 27.589 1.00 61.41 71 LYS A O 1
ATOM 539 N N . SER A 1 72 ? -23.863 11.412 26.144 1.00 59.38 72 SER A N 1
ATOM 540 C CA . SER A 1 72 ? -25.121 12.129 25.905 1.00 59.38 72 SER A CA 1
ATOM 541 C C . SER A 1 72 ? -26.314 11.551 26.677 1.00 59.38 72 SER A C 1
ATOM 543 O O . SER A 1 72 ? -27.380 12.164 26.648 1.00 59.38 72 SER A O 1
ATOM 545 N N . GLU A 1 73 ? -26.121 10.428 27.371 1.00 50.69 73 GLU A N 1
ATOM 546 C CA . GLU A 1 73 ? -26.998 9.887 28.423 1.00 50.69 73 GLU A CA 1
ATOM 547 C C . GLU A 1 73 ? -26.539 10.362 29.811 1.00 50.69 73 GLU A C 1
ATOM 549 O O . GLU A 1 73 ? -27.422 10.629 30.658 1.00 50.69 73 GLU A O 1
#

Foldseek 3Di:
DVVCVVVVLVVVCVVPVDDSVVVLVVPDDVVDPSVVVVVVCVVVVVVVVVVVVVVVVVVVVVVVVVVVVVVVD